Protein AF-A0A0M3JFN0-F1 (afdb_monomer_lite)

Foldseek 3Di:
DDPPPPDPDPVVLVVLVVVVVVVVVVVPPPPDDDDDDDDDPCVVVVVLVVVLVVLLQVLLCCLVVDPDPVVSVVSLVVLVVVLVVCVVVVVVSNNSSSVSSCSDPVNVVSVVVVD

pLDDT: mean 73.49, std 21.57, range [25.89, 97.69]

Sequence (115 aa):
MCYQSGTLNPAETVEIKRFVQNQHQLKNQDSKTSPHCGTSSSGNIKHYVNWFNQLTVMVASEILRHSKKQHRVQVIEYFIDVAKECINVGNFNSLMAIVAGLSLPPVVRLKKTVS

Radius of gyration: 17.07 Å; chains: 1; bounding box: 48×38×37 Å

Organism: Anisakis simplex (NCBI:txid6269)

InterPro domains:
  IPR001895 Ras guanine-nucleotide exchange factors catalytic domain [PF00617] (15-114)
  IPR001895 Ras guanine-nucleotide exchange factors catalytic domain [PS50009] (9-115)
  IPR008937 Ras-like guanine nucleotide exchange factor [PTHR23113] (37-113)
  IPR023578 Ras guanine nucleotide exchange factor domain superfamily [SSF48366] (32-114)
  IPR036964 Ras guanine-nucleotide exchange factor, catalytic domain superfamily [G3DSA:1.10.840.10] (11-115)

Structure (mmCIF, N/CA/C/O backbone):
data_AF-A0A0M3JFN0-F1
#
_entry.id   AF-A0A0M3JFN0-F1
#
loop_
_atom_site.group_PDB
_atom_site.id
_atom_site.type_symbol
_atom_site.label_atom_id
_atom_site.label_alt_id
_atom_site.label_comp_id
_atom_site.label_asym_id
_atom_site.label_entity_id
_atom_site.label_seq_id
_atom_site.pdbx_PDB_ins_code
_atom_site.Cartn_x
_atom_site.Cartn_y
_atom_site.Cartn_z
_atom_site.occupancy
_atom_site.B_iso_or_equiv
_atom_site.auth_seq_id
_atom_site.auth_comp_id
_atom_site.auth_asym_id
_atom_site.auth_atom_id
_atom_site.pdbx_PDB_model_num
ATOM 1 N N . MET A 1 1 ? -17.406 -19.848 6.282 1.00 31.14 1 MET A N 1
ATOM 2 C CA . MET A 1 1 ? -16.100 -20.236 5.708 1.00 31.14 1 MET A CA 1
ATOM 3 C C . MET A 1 1 ? -15.070 -19.253 6.231 1.00 31.14 1 MET A C 1
ATOM 5 O O . MET A 1 1 ? -15.122 -18.084 5.873 1.00 31.14 1 MET A O 1
ATOM 9 N N . CYS A 1 2 ? -14.240 -19.679 7.179 1.00 25.89 2 CYS A N 1
ATOM 10 C CA . CYS A 1 2 ? -13.222 -18.825 7.778 1.00 25.89 2 CYS A CA 1
ATOM 11 C C . CYS A 1 2 ? -12.071 -18.702 6.780 1.00 25.89 2 CYS A C 1
ATOM 13 O O . CYS A 1 2 ? -11.388 -19.689 6.524 1.00 25.89 2 CYS A O 1
ATOM 15 N N . TYR A 1 3 ? -11.872 -17.521 6.195 1.00 31.05 3 TYR A N 1
ATOM 16 C CA . TYR A 1 3 ? -10.641 -17.247 5.465 1.00 31.05 3 TYR A CA 1
ATOM 17 C C . TYR A 1 3 ? -9.502 -17.310 6.483 1.00 31.05 3 TYR A C 1
ATOM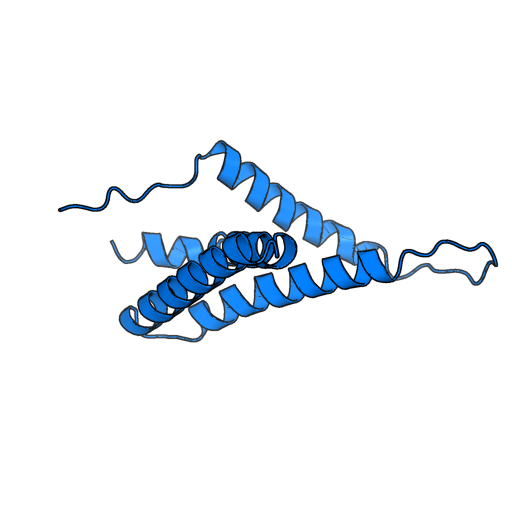 19 O O . TYR A 1 3 ? -9.379 -16.437 7.343 1.00 31.05 3 TYR A O 1
ATOM 27 N N . GLN A 1 4 ? -8.712 -18.384 6.437 1.00 29.19 4 GLN A N 1
ATOM 28 C CA . GLN A 1 4 ? -7.418 -18.419 7.099 1.00 29.19 4 GLN A CA 1
ATOM 29 C C . GLN A 1 4 ? -6.611 -17.265 6.514 1.00 29.19 4 GLN A C 1
ATOM 31 O O . GLN A 1 4 ? -6.182 -17.308 5.364 1.00 29.19 4 GLN A O 1
ATOM 36 N N . SER A 1 5 ? -6.478 -16.204 7.304 1.00 40.31 5 SER A N 1
ATOM 37 C CA . SER A 1 5 ? -5.568 -15.098 7.062 1.00 40.31 5 SER A CA 1
ATOM 38 C C . SER A 1 5 ? -4.188 -15.680 6.780 1.00 40.31 5 SER A C 1
ATOM 40 O O . SER A 1 5 ? -3.496 -16.097 7.706 1.00 40.31 5 SER A O 1
ATOM 42 N N . GLY A 1 6 ? -3.805 -15.740 5.504 1.00 36.75 6 GLY A N 1
ATOM 43 C CA . GLY A 1 6 ? -2.441 -16.028 5.090 1.00 36.75 6 GLY A CA 1
ATOM 44 C C . GLY A 1 6 ? -1.556 -14.914 5.625 1.00 36.75 6 GLY A C 1
ATOM 45 O O . GLY A 1 6 ? -1.400 -13.867 5.001 1.00 36.75 6 GLY A O 1
ATOM 46 N N . THR A 1 7 ? -1.048 -15.088 6.840 1.00 41.72 7 THR A N 1
ATOM 47 C CA . THR A 1 7 ? 0.029 -14.260 7.355 1.00 41.72 7 THR A CA 1
ATOM 48 C C . THR A 1 7 ? 1.227 -14.542 6.467 1.00 41.72 7 THR A C 1
ATOM 50 O O . THR A 1 7 ? 1.720 -15.670 6.462 1.00 41.72 7 THR A O 1
ATOM 53 N N . LEU A 1 8 ? 1.655 -13.538 5.702 1.00 44.94 8 LEU A N 1
ATOM 54 C CA . LEU A 1 8 ? 2.914 -13.555 4.966 1.00 44.94 8 LEU A CA 1
ATOM 55 C C . LEU A 1 8 ? 4.010 -14.145 5.870 1.00 44.94 8 LEU A C 1
ATOM 57 O O . LEU A 1 8 ? 4.077 -13.782 7.053 1.00 44.94 8 LEU A O 1
ATOM 61 N N . ASN A 1 9 ? 4.810 -15.084 5.360 1.00 43.53 9 ASN A N 1
ATOM 62 C CA . ASN A 1 9 ? 5.752 -15.844 6.180 1.00 43.53 9 ASN A CA 1
ATOM 63 C C . ASN A 1 9 ? 6.660 -14.869 6.964 1.00 43.53 9 ASN A C 1
ATOM 65 O O . ASN A 1 9 ? 7.044 -13.819 6.431 1.00 43.53 9 ASN A O 1
ATOM 69 N N . PRO A 1 10 ? 7.015 -15.163 8.230 1.00 45.56 10 PRO A N 1
ATOM 70 C CA . PRO A 1 10 ? 7.980 -14.369 8.986 1.00 45.56 10 PRO A CA 1
ATOM 71 C C . PRO A 1 10 ? 9.244 -14.000 8.193 1.00 45.56 10 PRO A C 1
ATOM 73 O O . PRO A 1 10 ? 9.719 -12.874 8.324 1.00 45.56 10 PRO A O 1
ATOM 76 N N . ALA A 1 11 ? 9.741 -14.888 7.325 1.00 44.44 11 ALA A N 1
ATOM 77 C CA . ALA A 1 11 ? 10.890 -14.630 6.457 1.00 44.44 11 ALA A CA 1
ATOM 78 C C . ALA A 1 11 ? 10.619 -13.539 5.400 1.00 44.44 11 ALA A C 1
ATOM 80 O O . ALA A 1 11 ? 11.398 -12.596 5.275 1.00 44.44 11 ALA A O 1
ATOM 81 N N . GLU A 1 12 ? 9.479 -13.602 4.709 1.00 45.81 12 GLU A N 1
ATOM 82 C CA . GLU A 1 12 ? 9.047 -12.595 3.725 1.00 45.81 12 GLU A CA 1
ATOM 83 C C . GLU A 1 12 ? 8.778 -11.237 4.397 1.00 45.81 12 GLU A C 1
ATOM 85 O O . GLU A 1 12 ? 9.123 -10.176 3.879 1.00 45.81 12 GLU A O 1
ATOM 90 N N . THR A 1 13 ? 8.230 -11.258 5.616 1.00 48.06 13 THR A N 1
ATOM 91 C CA . THR A 1 13 ? 8.002 -10.048 6.419 1.00 48.06 13 THR A CA 1
ATOM 92 C C . THR A 1 13 ? 9.318 -9.402 6.867 1.00 48.06 13 THR A C 1
ATOM 94 O O . THR A 1 13 ? 9.411 -8.174 6.941 1.00 48.06 13 THR A O 1
ATOM 97 N N . VAL A 1 14 ? 10.340 -10.204 7.186 1.00 52.75 14 VAL A N 1
ATOM 98 C CA . VAL A 1 14 ? 11.682 -9.722 7.545 1.00 52.75 14 VAL A CA 1
ATOM 99 C C . VAL A 1 14 ? 12.383 -9.128 6.329 1.00 52.75 14 VAL A C 1
ATOM 101 O O . VAL A 1 14 ? 12.943 -8.045 6.455 1.00 52.75 14 VAL A O 1
ATOM 104 N N . GLU A 1 15 ? 12.294 -9.761 5.160 1.00 56.31 15 GLU A N 1
ATOM 105 C CA . GLU A 1 15 ? 12.815 -9.236 3.890 1.00 56.31 15 GLU A CA 1
ATOM 106 C C . GLU A 1 15 ? 12.187 -7.879 3.534 1.00 56.31 15 GLU A C 1
ATOM 108 O O . GLU A 1 15 ? 12.912 -6.922 3.276 1.00 56.31 15 GLU A O 1
ATOM 113 N N . ILE A 1 16 ? 10.859 -7.736 3.632 1.00 54.75 16 ILE A N 1
ATOM 114 C CA . ILE A 1 16 ? 10.161 -6.467 3.350 1.00 54.75 16 ILE A CA 1
ATOM 115 C C . ILE A 1 16 ? 10.526 -5.389 4.374 1.00 54.75 16 ILE A C 1
ATOM 117 O O . ILE A 1 16 ? 10.806 -4.246 4.009 1.00 54.75 16 ILE A O 1
ATOM 121 N N . LYS A 1 17 ? 10.569 -5.731 5.668 1.00 56.88 17 LYS A N 1
ATOM 122 C CA . LYS A 1 17 ? 10.997 -4.785 6.708 1.00 56.88 17 LYS A CA 1
ATOM 123 C C . LYS A 1 17 ? 12.451 -4.375 6.536 1.00 56.88 17 LYS A C 1
ATOM 125 O O . LYS A 1 17 ? 12.764 -3.206 6.723 1.00 56.88 17 LYS A O 1
ATOM 130 N N . ARG A 1 18 ? 13.328 -5.309 6.166 1.00 60.81 18 ARG A N 1
ATOM 131 C CA . ARG A 1 18 ? 14.742 -5.051 5.891 1.00 60.81 18 ARG A CA 1
ATOM 132 C C . ARG A 1 18 ? 14.901 -4.197 4.639 1.00 60.81 18 ARG A C 1
ATOM 134 O O . ARG A 1 18 ? 15.689 -3.264 4.665 1.00 60.81 18 ARG A O 1
ATOM 141 N N . PHE A 1 19 ? 14.109 -4.437 3.599 1.00 61.91 19 PHE A N 1
ATOM 142 C CA . PHE A 1 19 ? 14.068 -3.617 2.393 1.00 61.91 19 PHE A CA 1
ATOM 143 C C . PHE A 1 19 ? 13.647 -2.177 2.713 1.00 61.91 19 PHE A C 1
ATOM 145 O O . PHE A 1 19 ? 14.384 -1.249 2.397 1.00 61.91 19 PHE A O 1
ATOM 152 N N . VAL A 1 20 ? 12.541 -1.981 3.438 1.00 62.75 20 VAL A N 1
ATOM 153 C CA . VAL A 1 20 ? 12.075 -0.651 3.879 1.00 62.75 20 VAL A CA 1
ATOM 154 C C . VAL A 1 20 ? 13.092 0.036 4.804 1.00 62.75 20 VAL A C 1
ATOM 156 O O . VAL A 1 20 ? 13.375 1.222 4.643 1.00 62.75 20 VAL A O 1
ATOM 159 N N . GLN A 1 21 ? 13.686 -0.697 5.749 1.00 59.47 21 GLN A N 1
ATOM 160 C CA . GLN A 1 21 ? 14.722 -0.177 6.649 1.00 59.47 21 GLN A CA 1
ATOM 161 C C . GLN A 1 21 ? 15.993 0.221 5.877 1.00 59.47 21 GLN A C 1
ATOM 163 O O . GLN A 1 21 ? 16.617 1.234 6.188 1.00 59.47 21 GLN A O 1
ATOM 168 N N . ASN A 1 22 ? 16.360 -0.538 4.842 1.00 56.94 22 ASN A N 1
ATOM 169 C CA . ASN A 1 22 ? 17.494 -0.234 3.973 1.00 56.94 22 ASN A CA 1
ATOM 170 C C . ASN A 1 22 ? 17.219 0.977 3.062 1.00 56.94 22 ASN A C 1
ATOM 172 O O . ASN A 1 22 ? 18.156 1.706 2.749 1.00 56.94 22 ASN A O 1
ATOM 176 N N . GLN A 1 23 ? 15.958 1.272 2.709 1.00 54.75 23 GLN A N 1
ATOM 177 C CA . GLN A 1 23 ? 15.602 2.501 1.978 1.00 54.75 23 GLN A CA 1
ATOM 178 C C . GLN A 1 23 ? 15.846 3.774 2.809 1.00 54.75 23 GLN A C 1
ATOM 180 O O . GLN A 1 23 ? 16.273 4.790 2.260 1.00 54.75 23 GLN A O 1
ATOM 185 N N . HIS A 1 24 ? 15.670 3.734 4.137 1.00 50.94 24 HIS A N 1
ATOM 186 C CA . HIS A 1 24 ? 16.017 4.870 5.006 1.00 50.94 24 HIS A CA 1
ATOM 187 C C . HIS A 1 24 ? 17.516 5.218 4.963 1.00 50.94 24 HIS A C 1
ATOM 189 O O . HIS A 1 24 ? 17.869 6.379 5.165 1.00 50.94 24 HIS A O 1
ATOM 195 N N . GLN A 1 25 ? 18.389 4.251 4.653 1.00 43.72 25 GLN A N 1
ATOM 196 C CA . GLN A 1 25 ? 19.829 4.491 4.507 1.00 43.72 25 GLN A CA 1
ATOM 197 C C . GLN A 1 25 ? 20.213 5.132 3.161 1.00 43.72 25 GLN A C 1
ATOM 199 O O . GLN A 1 25 ? 21.285 5.725 3.058 1.00 43.72 25 GLN A O 1
ATOM 204 N N . LEU A 1 26 ? 19.341 5.091 2.145 1.00 49.78 26 LEU A N 1
ATOM 205 C CA . LEU A 1 26 ? 19.602 5.694 0.828 1.00 49.78 26 LEU A CA 1
ATOM 206 C C . LEU A 1 26 ? 19.358 7.209 0.793 1.00 49.78 26 LEU A C 1
ATOM 208 O O . LEU A 1 26 ? 19.882 7.893 -0.081 1.00 49.78 26 LEU A O 1
ATOM 212 N N . LYS A 1 27 ? 18.643 7.765 1.781 1.00 47.16 27 LYS A N 1
ATOM 213 C CA . LYS A 1 27 ? 18.376 9.213 1.869 1.00 47.16 27 LYS A CA 1
ATOM 214 C C . LYS A 1 27 ? 19.630 10.058 2.167 1.00 47.16 27 LYS A C 1
ATOM 216 O O . LYS A 1 27 ? 19.575 11.278 2.079 1.00 47.16 27 LYS A O 1
ATOM 221 N N . ASN A 1 28 ? 20.758 9.416 2.489 1.00 46.25 28 ASN A N 1
ATOM 222 C CA . ASN A 1 28 ? 22.031 10.068 2.815 1.00 46.25 28 ASN A CA 1
ATOM 223 C C . ASN A 1 28 ? 23.003 10.212 1.623 1.00 46.25 28 ASN A C 1
ATOM 225 O O . ASN A 1 28 ? 24.127 10.665 1.833 1.00 46.25 28 ASN A O 1
ATOM 229 N N . GLN A 1 29 ? 22.618 9.851 0.390 1.00 49.81 29 GLN A N 1
ATOM 230 C CA . GLN A 1 29 ? 23.516 9.921 -0.780 1.00 49.81 29 GLN A CA 1
ATOM 231 C C . GLN A 1 29 ? 23.194 11.016 -1.816 1.00 49.81 29 GLN A C 1
ATOM 233 O O . GLN A 1 29 ? 23.905 11.117 -2.812 1.00 49.81 29 GLN A O 1
ATOM 238 N N . ASP A 1 30 ? 22.212 11.891 -1.585 1.00 50.53 30 ASP A N 1
ATOM 239 C CA . ASP A 1 30 ? 21.838 12.929 -2.567 1.00 50.53 30 ASP A CA 1
ATOM 240 C C . ASP A 1 30 ? 22.582 14.279 -2.419 1.00 50.53 30 ASP A C 1
ATOM 242 O O . ASP A 1 30 ? 22.241 15.242 -3.099 1.00 50.53 30 ASP A O 1
ATOM 246 N N . SER A 1 31 ? 23.623 14.393 -1.579 1.00 46.59 31 SER A N 1
ATOM 247 C CA . SER A 1 31 ? 24.342 15.670 -1.360 1.00 46.59 31 SER A CA 1
ATOM 248 C C . SER A 1 31 ? 25.775 15.747 -1.903 1.00 46.59 31 SER A C 1
ATOM 250 O O . SER A 1 31 ? 26.515 16.660 -1.534 1.00 46.59 31 SER A O 1
ATOM 252 N N . LYS A 1 32 ? 26.196 14.849 -2.805 1.00 45.97 32 LYS A N 1
ATOM 253 C CA . LYS A 1 32 ? 27.482 14.994 -3.520 1.00 45.97 32 LYS A CA 1
ATOM 254 C C . LYS A 1 32 ? 27.408 14.514 -4.970 1.00 45.97 32 LYS A C 1
ATOM 256 O O . LYS A 1 32 ? 27.873 13.427 -5.290 1.00 45.97 32 LYS A O 1
ATOM 261 N N . THR A 1 33 ? 26.915 15.353 -5.876 1.00 44.81 33 THR A N 1
ATOM 262 C CA . THR A 1 33 ? 27.254 15.234 -7.304 1.00 44.81 33 THR A CA 1
ATOM 263 C C . THR A 1 33 ? 28.098 16.435 -7.715 1.00 44.81 33 THR A C 1
ATOM 265 O O . THR A 1 33 ? 27.581 17.521 -7.962 1.00 44.81 33 THR A O 1
ATOM 268 N N . SER A 1 34 ? 29.415 16.224 -7.732 1.00 46.84 34 SER A N 1
ATOM 269 C CA . SER A 1 34 ? 30.397 17.083 -8.404 1.00 46.84 34 SER A CA 1
ATOM 270 C C . SER A 1 34 ? 30.118 17.104 -9.918 1.00 46.84 34 SER A C 1
ATOM 272 O O . SER A 1 34 ? 29.703 16.068 -10.449 1.00 46.84 34 SER A O 1
ATOM 274 N N . PRO A 1 35 ? 30.336 18.220 -10.642 1.00 51.72 35 PRO A N 1
ATOM 275 C CA . PRO A 1 35 ? 30.122 18.266 -12.080 1.00 51.72 35 PRO A CA 1
ATOM 276 C C . PRO A 1 35 ? 31.318 17.612 -12.776 1.00 51.72 35 PRO A C 1
ATOM 278 O O . PRO A 1 35 ? 32.280 18.285 -13.135 1.00 51.72 35 PRO A O 1
ATOM 281 N N . HIS A 1 36 ? 31.282 16.293 -12.966 1.00 48.00 36 HIS A N 1
ATOM 282 C CA . HIS A 1 36 ? 32.226 15.632 -13.862 1.00 48.00 36 HIS A CA 1
ATOM 283 C C . HIS A 1 36 ? 31.491 14.825 -14.931 1.00 48.00 36 HIS A C 1
ATOM 285 O O . HIS A 1 36 ? 30.687 13.941 -14.644 1.00 48.00 36 HIS A O 1
ATOM 291 N N . CYS A 1 37 ? 31.780 15.189 -16.179 1.00 59.94 37 CYS A N 1
ATOM 292 C CA . CYS A 1 37 ? 31.342 14.545 -17.408 1.00 59.94 37 CYS A CA 1
ATOM 293 C C . CYS A 1 37 ? 31.700 13.048 -17.399 1.00 59.94 37 CYS A C 1
ATOM 295 O O . CYS A 1 37 ? 32.860 12.692 -17.195 1.00 59.94 37 CYS A O 1
ATOM 297 N N . GLY A 1 38 ? 30.690 12.202 -17.618 1.00 46.97 38 GLY A N 1
ATOM 298 C CA . GLY A 1 38 ? 30.785 10.746 -17.703 1.00 46.97 38 GLY A CA 1
ATOM 299 C C . GLY A 1 38 ? 29.383 10.137 -17.683 1.00 46.97 38 GLY A C 1
ATOM 300 O O . GLY A 1 38 ? 28.762 10.000 -16.634 1.00 46.97 38 GLY A O 1
ATOM 301 N N . THR A 1 39 ? 28.840 9.840 -18.858 1.00 59.31 39 THR A N 1
ATOM 302 C CA . THR A 1 39 ? 27.501 9.277 -19.083 1.00 59.31 39 THR A CA 1
ATOM 303 C C . THR A 1 39 ? 27.177 8.090 -18.166 1.00 59.31 39 THR A C 1
ATOM 305 O O . THR A 1 39 ? 27.860 7.071 -18.220 1.00 59.31 39 THR A O 1
ATOM 308 N N . SER A 1 40 ? 26.070 8.142 -17.418 1.00 51.41 40 SER A N 1
ATOM 309 C CA . SER A 1 40 ? 25.339 6.919 -17.056 1.00 51.41 40 SER A CA 1
ATOM 310 C C . SER A 1 40 ? 23.841 7.192 -16.891 1.00 51.41 40 SER A C 1
ATOM 312 O O . SER A 1 40 ? 23.353 7.735 -15.900 1.00 51.41 40 SER A O 1
ATOM 314 N N . SER A 1 41 ? 23.115 6.805 -17.937 1.00 58.34 41 SER A N 1
ATOM 315 C CA . SER A 1 41 ? 21.661 6.739 -18.078 1.00 58.34 41 SER A CA 1
ATOM 316 C C . SER A 1 41 ? 21.001 5.936 -16.942 1.00 58.34 41 SER A C 1
ATOM 318 O O . SER A 1 41 ? 20.679 4.762 -17.084 1.00 58.34 41 SER A O 1
ATOM 320 N N . SER A 1 42 ? 20.840 6.550 -15.771 1.00 61.06 42 SER A N 1
ATOM 321 C CA . SER A 1 42 ? 20.221 5.930 -14.585 1.00 61.06 42 SER A CA 1
ATOM 322 C C . SER A 1 42 ? 18.975 6.680 -14.098 1.00 61.06 42 SER A C 1
ATOM 324 O O . SER A 1 42 ? 18.347 6.274 -13.119 1.00 61.06 42 SER A O 1
ATOM 326 N N . GLY A 1 43 ? 18.556 7.732 -14.814 1.00 72.38 43 GLY A N 1
ATOM 327 C CA . GLY A 1 43 ? 17.346 8.507 -14.511 1.00 72.38 43 GLY A CA 1
ATOM 328 C C . GLY A 1 43 ? 16.080 7.647 -14.455 1.00 72.38 43 GLY A C 1
ATOM 329 O O . GLY A 1 43 ? 15.268 7.820 -13.550 1.00 72.38 43 GLY A O 1
ATOM 330 N N . ASN A 1 44 ? 15.961 6.654 -15.340 1.00 80.69 44 ASN A N 1
ATOM 331 C CA . ASN A 1 44 ? 14.798 5.762 -15.382 1.00 80.69 44 ASN A CA 1
ATOM 332 C C . ASN A 1 44 ? 14.703 4.886 -14.123 1.00 80.69 44 ASN A C 1
ATOM 334 O O . ASN A 1 44 ? 13.634 4.758 -13.538 1.00 80.69 44 ASN A O 1
ATOM 338 N N . ILE A 1 45 ? 15.827 4.340 -13.648 1.00 85.31 45 ILE A N 1
ATOM 339 C CA . ILE A 1 45 ? 15.866 3.551 -12.406 1.00 85.31 45 ILE A CA 1
ATOM 340 C C . ILE A 1 45 ? 15.534 4.432 -11.201 1.00 85.31 45 ILE A C 1
ATOM 342 O O . ILE A 1 45 ? 14.705 4.052 -10.376 1.00 85.31 45 ILE A O 1
ATOM 346 N N . LYS A 1 46 ? 16.111 5.639 -11.126 1.00 83.12 46 LYS A N 1
ATOM 347 C CA . LYS A 1 46 ? 15.781 6.607 -10.068 1.00 83.12 46 LYS A CA 1
ATOM 348 C C . LYS A 1 46 ? 14.296 6.969 -10.075 1.00 83.12 46 LYS A C 1
ATOM 350 O O . LYS A 1 46 ? 13.695 7.085 -9.010 1.00 83.12 46 LYS A O 1
ATOM 355 N N . HIS A 1 47 ? 13.693 7.096 -11.255 1.00 86.75 47 HIS A N 1
ATOM 356 C CA . HIS A 1 47 ? 12.264 7.341 -11.396 1.00 86.75 47 HIS A CA 1
ATOM 357 C C . HIS A 1 47 ? 11.427 6.189 -10.824 1.00 86.75 47 HIS A C 1
ATOM 359 O O . HIS A 1 47 ? 10.540 6.442 -10.012 1.00 86.75 47 HIS A O 1
ATOM 365 N N . TYR A 1 48 ? 11.745 4.932 -11.157 1.00 86.25 48 TYR A N 1
ATOM 366 C CA . TYR A 1 48 ? 11.034 3.769 -10.611 1.00 86.25 48 TYR A CA 1
ATOM 367 C C . TYR A 1 48 ? 11.172 3.640 -9.091 1.00 86.25 48 TYR A C 1
ATOM 369 O O . TYR A 1 48 ? 10.182 3.346 -8.423 1.00 86.25 48 TYR A O 1
ATOM 377 N N . VAL A 1 49 ? 12.360 3.911 -8.540 1.00 86.75 49 VAL A N 1
ATOM 378 C CA . VAL A 1 49 ? 12.598 3.922 -7.086 1.00 86.75 49 VAL A CA 1
ATOM 379 C C . VAL A 1 49 ? 11.796 5.034 -6.408 1.00 86.75 49 VAL A C 1
ATOM 381 O O . VAL A 1 49 ? 11.160 4.812 -5.379 1.00 86.75 49 VAL A O 1
ATOM 384 N N . ASN A 1 50 ? 11.779 6.233 -6.991 1.00 85.38 50 ASN A N 1
ATOM 385 C CA . ASN A 1 50 ? 11.006 7.349 -6.459 1.00 85.38 50 ASN A CA 1
ATOM 386 C C . ASN A 1 50 ? 9.496 7.060 -6.499 1.00 85.38 50 ASN A C 1
ATOM 388 O O . ASN A 1 50 ? 8.809 7.264 -5.500 1.00 85.38 50 ASN A O 1
ATOM 392 N N . TRP A 1 51 ? 8.996 6.518 -7.614 1.00 91.94 51 TRP A N 1
ATOM 393 C CA . TRP A 1 51 ? 7.608 6.074 -7.749 1.00 91.94 51 TRP A CA 1
ATOM 394 C C . TRP A 1 51 ? 7.244 5.026 -6.696 1.00 91.94 51 TRP A C 1
ATOM 396 O O . TRP A 1 51 ? 6.246 5.176 -5.995 1.00 91.94 51 TRP A O 1
ATOM 406 N N . PHE A 1 52 ? 8.089 4.006 -6.528 1.00 91.62 52 PHE A N 1
ATOM 407 C CA . PHE A 1 52 ? 7.909 2.964 -5.522 1.00 91.62 52 PHE A CA 1
ATOM 408 C C . PHE A 1 52 ? 7.771 3.559 -4.115 1.00 91.62 52 PHE A C 1
ATOM 410 O O . PHE A 1 52 ? 6.839 3.226 -3.379 1.00 91.62 52 PHE A O 1
ATOM 417 N N . ASN A 1 53 ? 8.676 4.467 -3.745 1.00 88.81 53 ASN A N 1
ATOM 418 C CA . ASN A 1 53 ? 8.698 5.077 -2.418 1.00 88.81 53 ASN A CA 1
ATOM 419 C C . ASN A 1 53 ? 7.468 5.963 -2.176 1.00 88.81 53 ASN A C 1
ATOM 421 O O . ASN A 1 53 ? 6.847 5.876 -1.115 1.00 88.81 53 ASN A O 1
ATOM 425 N N . GLN A 1 54 ? 7.082 6.774 -3.164 1.00 91.06 54 GLN A N 1
ATOM 426 C CA . GLN A 1 54 ? 5.880 7.604 -3.080 1.00 91.06 54 GLN A CA 1
ATOM 427 C C . GLN A 1 54 ? 4.618 6.753 -2.935 1.00 91.06 54 GLN A C 1
ATOM 429 O O . GLN A 1 54 ? 3.821 6.995 -2.030 1.00 91.06 54 GLN A O 1
ATOM 434 N N . LEU A 1 55 ? 4.467 5.721 -3.768 1.00 95.44 55 LEU A N 1
ATOM 435 C CA . LEU A 1 55 ? 3.313 4.826 -3.742 1.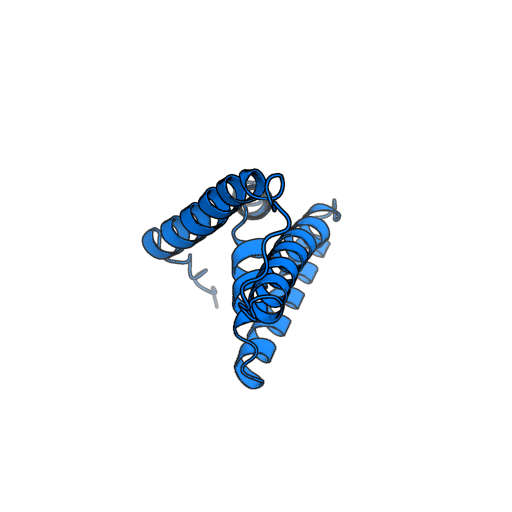00 95.44 55 LEU A CA 1
ATOM 436 C C . LEU A 1 55 ? 3.223 4.052 -2.418 1.00 95.44 55 LEU A C 1
ATOM 438 O O . LEU A 1 55 ? 2.152 3.985 -1.817 1.00 95.44 55 LEU A O 1
ATOM 442 N N . THR A 1 56 ? 4.350 3.549 -1.909 1.00 91.50 56 THR A N 1
ATOM 443 C CA . THR A 1 56 ? 4.430 2.857 -0.610 1.00 91.50 56 THR A CA 1
ATOM 444 C C . THR A 1 56 ? 3.905 3.736 0.530 1.00 91.50 56 THR A C 1
ATOM 446 O O . THR A 1 56 ? 3.085 3.296 1.341 1.00 91.50 56 THR A O 1
ATOM 449 N N . VAL A 1 57 ? 4.354 4.996 0.593 1.00 88.75 57 VAL A N 1
ATOM 450 C CA . VAL A 1 57 ? 3.914 5.950 1.623 1.00 88.75 57 VAL A CA 1
ATOM 451 C C . VAL A 1 57 ? 2.462 6.365 1.404 1.00 88.75 57 VAL A C 1
ATOM 453 O O . VAL A 1 57 ? 1.716 6.463 2.375 1.00 88.75 57 VAL A O 1
ATOM 456 N N . MET A 1 58 ? 2.035 6.571 0.157 1.00 95.69 58 MET A N 1
ATOM 457 C CA . MET A 1 58 ? 0.659 6.936 -0.178 1.00 95.69 58 MET A CA 1
ATOM 458 C C . MET A 1 58 ? -0.333 5.875 0.307 1.00 95.69 58 MET A C 1
ATOM 460 O O . MET A 1 58 ? -1.294 6.223 0.986 1.00 95.69 58 MET A O 1
ATOM 464 N N . VAL A 1 59 ? -0.063 4.590 0.048 1.00 95.56 59 VAL A N 1
ATOM 465 C CA . VAL A 1 59 ? -0.895 3.467 0.517 1.00 95.56 59 VAL A CA 1
ATOM 466 C C . VAL A 1 59 ? -1.050 3.501 2.038 1.00 95.56 59 VAL A C 1
ATOM 468 O O . VAL A 1 59 ? -2.164 3.438 2.557 1.00 95.56 59 VAL A O 1
ATOM 471 N N . ALA A 1 60 ? 0.056 3.641 2.774 1.00 89.62 60 ALA A N 1
ATOM 472 C CA . ALA A 1 60 ? -0.004 3.682 4.230 1.00 89.62 60 ALA A CA 1
ATOM 473 C C . ALA A 1 60 ? -0.715 4.933 4.759 1.00 89.62 60 ALA A C 1
ATOM 475 O O . ALA A 1 60 ? -1.543 4.820 5.662 1.00 89.62 60 ALA A O 1
ATOM 476 N N . SER A 1 61 ? -0.438 6.108 4.196 1.00 89.25 61 SER A N 1
ATOM 477 C CA . SER A 1 61 ? -1.097 7.362 4.569 1.00 89.25 61 SER A CA 1
ATOM 478 C C . SER A 1 61 ? -2.604 7.311 4.329 1.00 89.25 61 SER A C 1
ATOM 480 O O . SER A 1 61 ? -3.365 7.745 5.191 1.00 89.25 61 SER A O 1
ATOM 482 N N . GLU A 1 62 ? -3.043 6.740 3.208 1.00 95.12 62 GLU A N 1
ATOM 483 C CA . GLU A 1 62 ? -4.459 6.572 2.875 1.00 95.12 62 GLU A CA 1
ATOM 484 C C . GLU A 1 62 ? -5.182 5.744 3.945 1.00 95.12 62 GLU A C 1
ATOM 486 O O . GLU A 1 62 ? -6.201 6.165 4.491 1.00 95.12 62 GLU A O 1
ATOM 491 N N . ILE A 1 63 ? -4.594 4.611 4.340 1.00 92.12 63 ILE A N 1
ATOM 492 C CA . ILE A 1 63 ? -5.138 3.746 5.395 1.00 92.12 63 ILE A CA 1
ATOM 493 C C . ILE A 1 63 ? -5.145 4.469 6.747 1.00 92.12 63 ILE A C 1
ATOM 495 O O . ILE A 1 63 ? -6.127 4.403 7.489 1.00 92.12 63 ILE A O 1
ATOM 499 N N . LEU A 1 64 ? -4.051 5.151 7.094 1.00 88.75 64 LEU A N 1
ATOM 500 C CA . LEU A 1 64 ? -3.880 5.802 8.395 1.00 88.75 64 LEU A CA 1
ATOM 501 C C . LEU A 1 64 ? -4.744 7.059 8.556 1.00 88.75 64 LEU A C 1
ATOM 503 O O . LEU A 1 64 ? -5.067 7.419 9.688 1.00 88.75 64 LEU A O 1
ATOM 507 N N . ARG A 1 65 ? -5.167 7.698 7.458 1.00 92.12 65 ARG A N 1
ATOM 508 C CA . ARG A 1 65 ? -6.040 8.882 7.493 1.00 92.12 65 ARG A CA 1
ATOM 509 C C . ARG A 1 65 ? -7.442 8.570 8.023 1.00 92.12 65 ARG A C 1
ATOM 511 O O . ARG A 1 65 ? -8.115 9.453 8.554 1.00 92.12 65 ARG A O 1
ATOM 518 N N . HIS A 1 66 ? -7.904 7.325 7.912 1.00 90.12 66 HIS A N 1
ATOM 519 C CA . HIS A 1 66 ? -9.240 6.942 8.362 1.00 90.12 66 HIS A CA 1
ATOM 520 C C . HIS A 1 66 ? -9.278 6.561 9.850 1.00 90.12 66 HIS A C 1
ATOM 522 O O . HIS A 1 66 ? -8.743 5.536 10.280 1.00 90.12 66 HIS A O 1
ATOM 528 N N . SER A 1 67 ? -10.022 7.339 10.641 1.00 88.44 67 SER A N 1
ATOM 529 C CA . SER A 1 67 ? -10.235 7.088 12.075 1.00 88.44 67 SER A CA 1
ATOM 530 C C . SER A 1 67 ? -11.106 5.854 12.357 1.00 88.44 67 SER A C 1
ATOM 532 O O . SER A 1 67 ? -10.847 5.109 13.307 1.00 88.44 67 SER A O 1
ATOM 534 N N . LYS A 1 68 ? -12.105 5.577 11.508 1.00 88.31 68 LYS A N 1
ATOM 535 C CA . LYS A 1 68 ? -13.030 4.439 11.654 1.00 88.31 68 LYS A C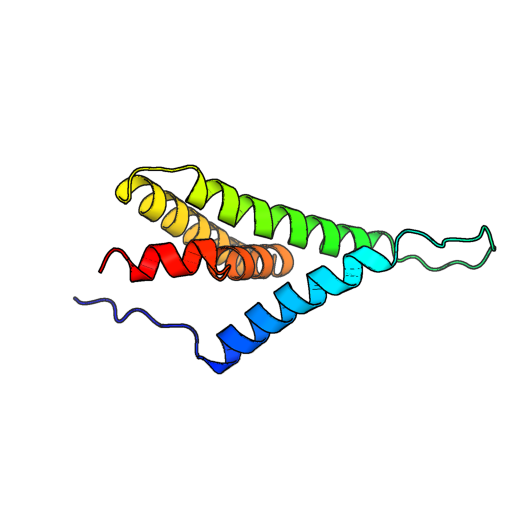A 1
ATOM 536 C C . LYS A 1 68 ? -12.440 3.139 11.096 1.00 88.31 68 LYS A C 1
ATOM 538 O O . LYS A 1 68 ? -11.957 3.111 9.966 1.00 88.31 68 LYS A O 1
ATOM 543 N N . LYS A 1 69 ? -12.558 2.036 11.855 1.00 87.50 69 LYS A N 1
ATOM 544 C CA . LYS A 1 69 ? -12.084 0.689 11.458 1.00 87.50 69 LYS A CA 1
ATOM 545 C C . LYS A 1 69 ? -12.662 0.244 10.114 1.00 87.50 69 LYS A C 1
ATOM 547 O O . LYS A 1 69 ? -11.908 -0.204 9.262 1.00 87.50 69 LYS A O 1
ATOM 552 N N . GLN A 1 70 ? -13.970 0.406 9.924 1.00 88.25 70 GLN A N 1
ATOM 553 C CA . GLN A 1 70 ? -14.668 -0.023 8.709 1.00 88.25 70 GLN A CA 1
ATOM 554 C C . GLN A 1 70 ? -14.074 0.603 7.439 1.00 88.25 70 GLN A C 1
ATOM 556 O O . GLN A 1 70 ? -13.803 -0.109 6.481 1.00 88.25 70 GLN A O 1
ATOM 561 N N . HIS A 1 71 ? -13.789 1.908 7.454 1.00 91.62 71 HIS A N 1
ATOM 562 C CA . HIS A 1 71 ? -13.200 2.586 6.296 1.00 91.62 71 HIS A CA 1
ATOM 563 C C . HIS A 1 71 ? -11.767 2.113 6.023 1.00 91.62 71 HIS A C 1
ATOM 565 O O . HIS A 1 71 ? -11.391 1.923 4.874 1.00 91.62 71 HIS A O 1
ATOM 571 N N . ARG A 1 72 ? -10.970 1.850 7.069 1.00 92.38 72 ARG A N 1
ATOM 572 C CA . ARG A 1 72 ? -9.622 1.285 6.887 1.00 92.38 72 ARG A CA 1
ATOM 573 C C . ARG A 1 72 ? -9.652 -0.079 6.208 1.00 92.38 72 ARG A C 1
ATOM 575 O O . ARG A 1 72 ? -8.785 -0.352 5.389 1.00 92.38 72 ARG A O 1
ATOM 582 N N . VAL A 1 73 ? -10.629 -0.920 6.553 1.00 90.25 73 VAL A N 1
ATOM 583 C CA . VAL A 1 73 ? -10.814 -2.230 5.909 1.00 90.25 73 VAL A CA 1
ATOM 584 C C . VAL A 1 73 ? -11.134 -2.050 4.426 1.00 90.25 73 VAL A C 1
ATOM 586 O O . VAL A 1 73 ? -10.432 -2.629 3.607 1.00 90.25 73 VAL A O 1
ATOM 589 N N . GLN A 1 74 ? -12.079 -1.168 4.084 1.00 92.06 74 GLN A N 1
ATOM 590 C CA . GLN A 1 74 ? -12.443 -0.880 2.689 1.00 92.06 74 GLN A CA 1
ATOM 591 C C . GLN A 1 74 ? -11.250 -0.390 1.854 1.00 92.06 74 GLN A C 1
ATOM 593 O O . GLN A 1 74 ? -11.048 -0.838 0.731 1.00 92.06 74 GLN A O 1
ATOM 598 N N . VAL A 1 75 ? -10.417 0.495 2.411 1.00 95.06 75 VAL A N 1
ATOM 599 C CA . VAL A 1 75 ? -9.209 0.981 1.722 1.00 95.06 75 VAL A CA 1
ATOM 600 C C . VAL A 1 75 ? -8.173 -0.131 1.535 1.00 95.06 75 VAL A C 1
ATOM 602 O O . VAL A 1 75 ? -7.533 -0.208 0.489 1.00 95.06 75 VAL A O 1
ATOM 605 N N . ILE A 1 76 ? -7.997 -1.009 2.527 1.00 93.50 76 ILE A N 1
ATOM 606 C CA . ILE A 1 76 ? -7.091 -2.160 2.405 1.00 93.50 76 ILE A CA 1
ATOM 607 C C . ILE A 1 76 ? -7.584 -3.122 1.317 1.00 93.50 76 ILE A C 1
ATOM 609 O O . ILE A 1 76 ? -6.775 -3.560 0.504 1.00 93.50 76 ILE A O 1
ATOM 613 N N . GLU A 1 77 ? -8.880 -3.438 1.288 1.00 92.75 77 GLU A N 1
ATOM 614 C CA . GLU A 1 77 ? -9.495 -4.292 0.261 1.00 92.75 77 GLU A CA 1
ATOM 615 C C . GLU A 1 77 ? -9.303 -3.701 -1.137 1.00 92.75 77 GLU A C 1
ATOM 617 O O . GLU A 1 77 ? -8.816 -4.391 -2.030 1.00 92.75 77 GLU A O 1
ATOM 622 N N . TYR A 1 78 ? -9.544 -2.397 -1.287 1.00 96.62 78 TYR A N 1
ATOM 623 C CA . TYR A 1 78 ? -9.282 -1.678 -2.529 1.00 96.62 78 TYR A CA 1
ATOM 624 C C . TYR A 1 78 ? -7.829 -1.841 -3.004 1.00 96.62 78 TYR A C 1
ATOM 626 O O . TYR A 1 78 ? -7.591 -2.217 -4.150 1.00 96.62 78 TYR A O 1
ATOM 634 N N . PHE A 1 79 ? -6.834 -1.620 -2.137 1.00 96.81 79 PHE A N 1
ATOM 635 C CA . PHE A 1 79 ? -5.429 -1.773 -2.534 1.00 96.81 79 PHE A CA 1
ATOM 636 C C . PHE A 1 79 ? -5.038 -3.223 -2.840 1.00 96.81 79 PHE A C 1
ATOM 638 O O . PHE A 1 79 ? -4.164 -3.448 -3.676 1.00 96.81 79 PHE A O 1
ATOM 645 N N . ILE A 1 80 ? -5.681 -4.207 -2.205 1.00 94.75 80 ILE A N 1
ATOM 646 C CA . ILE A 1 80 ? -5.501 -5.622 -2.550 1.00 94.75 80 ILE A CA 1
ATOM 647 C C . ILE A 1 80 ? -6.025 -5.897 -3.963 1.00 94.75 80 ILE A C 1
ATOM 649 O O . ILE A 1 80 ? -5.358 -6.593 -4.726 1.00 94.75 80 ILE A O 1
ATOM 653 N N . ASP A 1 81 ? -7.177 -5.344 -4.336 1.00 96.50 81 ASP A N 1
ATOM 654 C CA . ASP A 1 81 ? -7.723 -5.522 -5.683 1.00 96.50 81 ASP A CA 1
ATOM 655 C C . ASP A 1 81 ? -6.868 -4.813 -6.740 1.00 96.50 81 ASP A C 1
ATOM 657 O O . ASP A 1 81 ? -6.540 -5.408 -7.766 1.00 96.50 81 ASP A O 1
ATOM 661 N N . VAL A 1 82 ? -6.367 -3.609 -6.446 1.00 97.69 82 VAL A N 1
ATOM 662 C CA . VAL A 1 82 ? -5.388 -2.926 -7.310 1.00 97.69 82 VAL A CA 1
ATOM 663 C C . VAL A 1 82 ? -4.099 -3.746 -7.461 1.00 97.69 82 VAL A C 1
ATOM 665 O O . VAL A 1 82 ? -3.545 -3.827 -8.557 1.00 97.69 82 VAL A O 1
ATOM 668 N N . ALA A 1 83 ? -3.612 -4.381 -6.390 1.00 95.06 83 ALA A N 1
ATOM 669 C CA . ALA A 1 83 ? -2.436 -5.247 -6.449 1.00 95.06 83 ALA A CA 1
ATOM 670 C C . ALA A 1 83 ? -2.660 -6.469 -7.358 1.00 95.06 83 ALA A C 1
ATOM 672 O O . ALA A 1 83 ? -1.766 -6.824 -8.125 1.00 95.06 83 ALA A O 1
ATOM 673 N N . LYS A 1 84 ? -3.852 -7.080 -7.332 1.00 93.69 84 LYS A N 1
ATOM 674 C CA . LYS A 1 84 ? -4.203 -8.167 -8.264 1.00 93.69 84 LYS A CA 1
ATOM 675 C C . LYS A 1 84 ? -4.181 -7.681 -9.711 1.00 93.69 84 LYS A C 1
ATOM 677 O O . LYS A 1 84 ? -3.596 -8.349 -10.557 1.00 93.69 84 LYS A O 1
ATOM 682 N N . GLU A 1 85 ? -4.714 -6.493 -9.990 1.00 97.56 85 GLU A N 1
ATOM 683 C CA . GLU A 1 85 ? -4.646 -5.947 -11.350 1.00 97.56 85 GLU A CA 1
ATOM 684 C C . GLU A 1 85 ? -3.228 -5.585 -11.791 1.00 97.56 85 GLU A C 1
ATOM 686 O O . GLU A 1 85 ? -2.871 -5.758 -12.957 1.00 97.56 85 GLU A O 1
ATOM 691 N N . CYS A 1 86 ? -2.364 -5.175 -10.860 1.00 96.19 86 CYS A N 1
ATOM 692 C CA . CYS A 1 86 ? -0.947 -4.999 -11.165 1.00 96.19 86 CYS A CA 1
ATOM 693 C C . CYS A 1 86 ? -0.297 -6.309 -11.641 1.00 96.19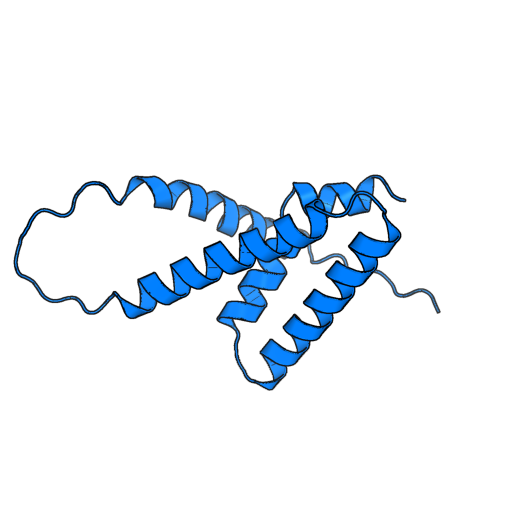 86 CYS A C 1
ATOM 695 O O . CYS A 1 86 ? 0.586 -6.253 -12.493 1.00 96.19 86 CYS A O 1
ATOM 697 N N . ILE A 1 87 ? -0.735 -7.473 -11.147 1.00 95.31 87 ILE A N 1
ATOM 698 C CA . ILE A 1 87 ? -0.275 -8.780 -11.645 1.00 95.31 87 ILE A CA 1
ATOM 699 C C . ILE A 1 87 ? -0.799 -9.020 -13.063 1.00 95.31 87 ILE A C 1
ATOM 701 O O . ILE A 1 87 ? -0.009 -9.361 -13.941 1.00 95.31 87 ILE A O 1
ATOM 705 N N . ASN A 1 88 ? -2.093 -8.788 -13.302 1.00 96.50 88 ASN A N 1
ATOM 706 C CA . ASN A 1 88 ? -2.728 -9.019 -14.605 1.00 96.50 88 ASN A CA 1
ATOM 707 C C . ASN A 1 88 ? -2.080 -8.199 -15.733 1.00 96.50 88 ASN A C 1
ATOM 709 O O . ASN A 1 88 ? -1.932 -8.687 -16.850 1.00 96.50 88 ASN A O 1
ATOM 713 N N . VAL A 1 89 ? -1.657 -6.968 -15.432 1.00 96.81 89 VAL A N 1
ATOM 714 C CA . VAL A 1 89 ? -1.005 -6.061 -16.394 1.00 96.81 89 VAL A CA 1
ATOM 715 C C . VAL A 1 89 ? 0.529 -6.210 -16.397 1.00 96.81 89 VAL A C 1
ATOM 717 O O . VAL A 1 89 ? 1.207 -5.664 -17.264 1.00 96.81 89 VAL A O 1
ATOM 720 N N . GLY A 1 90 ? 1.110 -6.944 -15.442 1.00 95.62 90 GLY A N 1
ATOM 721 C CA . GLY A 1 90 ? 2.564 -7.104 -15.304 1.00 95.62 90 GLY A CA 1
ATOM 722 C C . GLY A 1 90 ? 3.292 -5.899 -14.686 1.00 95.62 90 GLY A C 1
ATOM 723 O O . GLY A 1 90 ? 4.508 -5.762 -14.822 1.00 95.62 90 GLY A O 1
ATOM 724 N N . ASN A 1 91 ? 2.583 -5.012 -13.980 1.00 95.81 91 ASN A N 1
ATOM 725 C CA . ASN A 1 91 ? 3.160 -3.868 -13.265 1.00 95.81 91 ASN A CA 1
ATOM 726 C C . ASN A 1 91 ? 3.686 -4.274 -11.876 1.00 95.81 91 ASN A C 1
ATOM 728 O O . ASN A 1 91 ? 3.154 -3.890 -10.829 1.00 95.81 91 ASN A O 1
ATOM 732 N N . PHE A 1 92 ? 4.774 -5.042 -11.861 1.00 94.06 92 PHE A N 1
ATOM 733 C CA . PHE A 1 92 ? 5.351 -5.566 -10.621 1.00 94.06 92 PHE A CA 1
ATOM 734 C C . PHE A 1 92 ? 5.948 -4.485 -9.709 1.00 94.06 92 PHE A C 1
ATOM 736 O O . PHE A 1 92 ? 5.954 -4.653 -8.492 1.00 94.06 92 PHE A O 1
ATOM 743 N N . ASN A 1 93 ? 6.394 -3.349 -10.257 1.00 93.69 93 ASN A N 1
ATOM 744 C CA . ASN A 1 93 ? 6.903 -2.248 -9.435 1.00 93.69 93 ASN A CA 1
ATOM 745 C C . ASN A 1 93 ? 5.808 -1.692 -8.507 1.00 93.69 93 ASN A C 1
ATOM 747 O O . ASN A 1 93 ? 6.028 -1.514 -7.310 1.00 93.69 93 ASN A O 1
ATOM 751 N N . SER A 1 94 ? 4.604 -1.471 -9.046 1.00 96.75 94 SER A N 1
ATOM 752 C CA . SER A 1 94 ? 3.474 -0.952 -8.264 1.00 96.75 94 SER A CA 1
ATOM 753 C C . SER A 1 94 ? 2.880 -2.016 -7.341 1.00 96.75 94 SER A C 1
ATOM 755 O O . SER A 1 94 ? 2.565 -1.702 -6.195 1.00 96.75 94 SER A O 1
ATOM 757 N N . LEU A 1 95 ? 2.819 -3.280 -7.785 1.00 95.38 95 LEU A N 1
ATOM 758 C CA . LEU A 1 95 ? 2.473 -4.420 -6.925 1.00 95.38 95 LEU A CA 1
ATOM 759 C C . LEU A 1 95 ? 3.338 -4.434 -5.659 1.00 95.38 95 LEU A C 1
ATOM 761 O O . LEU A 1 95 ? 2.819 -4.439 -4.543 1.00 95.38 95 LEU A O 1
ATOM 765 N N . MET A 1 96 ? 4.661 -4.411 -5.834 1.00 93.06 96 MET A N 1
ATOM 766 C CA . MET A 1 96 ? 5.596 -4.493 -4.716 1.00 93.06 96 MET A CA 1
ATOM 767 C C . MET A 1 96 ? 5.512 -3.264 -3.806 1.00 93.06 96 MET A C 1
ATOM 769 O O . MET A 1 96 ? 5.606 -3.413 -2.588 1.00 93.06 96 MET A O 1
ATOM 773 N N . ALA A 1 97 ? 5.273 -2.070 -4.357 1.00 92.88 97 ALA A N 1
ATOM 774 C CA . ALA A 1 97 ? 5.070 -0.856 -3.563 1.00 92.88 97 ALA A CA 1
ATOM 775 C C . ALA A 1 97 ? 3.805 -0.938 -2.690 1.00 92.88 97 ALA A C 1
ATOM 777 O O . ALA A 1 97 ? 3.828 -0.566 -1.515 1.00 92.88 97 ALA A O 1
ATOM 778 N N . ILE A 1 98 ? 2.708 -1.481 -3.229 1.00 95.38 98 ILE A N 1
ATOM 779 C CA . ILE A 1 98 ? 1.467 -1.692 -2.470 1.00 95.38 98 ILE A CA 1
ATOM 780 C C . ILE A 1 98 ? 1.692 -2.702 -1.339 1.00 95.38 98 ILE A C 1
ATOM 782 O O . ILE A 1 98 ? 1.345 -2.428 -0.187 1.00 95.38 98 ILE A O 1
ATOM 786 N N . VAL A 1 99 ? 2.327 -3.841 -1.634 1.00 92.38 99 VAL A N 1
ATOM 787 C CA . VAL A 1 99 ? 2.655 -4.870 -0.630 1.00 92.38 99 VAL A CA 1
ATOM 788 C C . VAL A 1 99 ? 3.555 -4.303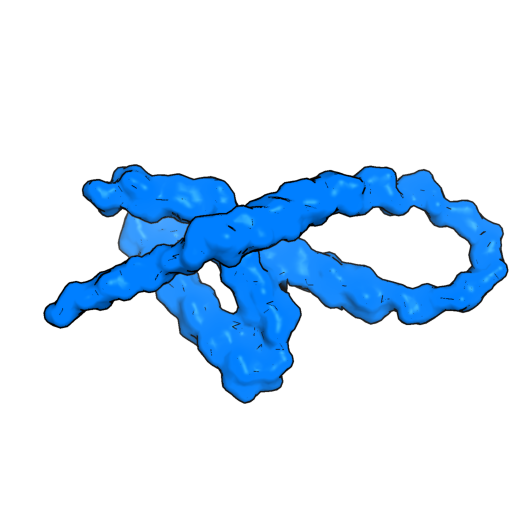 0.475 1.00 92.38 99 VAL A C 1
ATOM 790 O O . VAL A 1 99 ? 3.316 -4.554 1.663 1.00 92.38 99 VAL A O 1
ATOM 793 N N . ALA A 1 100 ? 4.549 -3.488 0.112 1.00 88.31 100 ALA A N 1
ATOM 794 C CA . ALA A 1 100 ? 5.415 -2.805 1.067 1.00 88.31 100 ALA A CA 1
ATOM 795 C C . ALA A 1 100 ? 4.624 -1.835 1.961 1.00 88.31 100 ALA A C 1
ATOM 797 O O 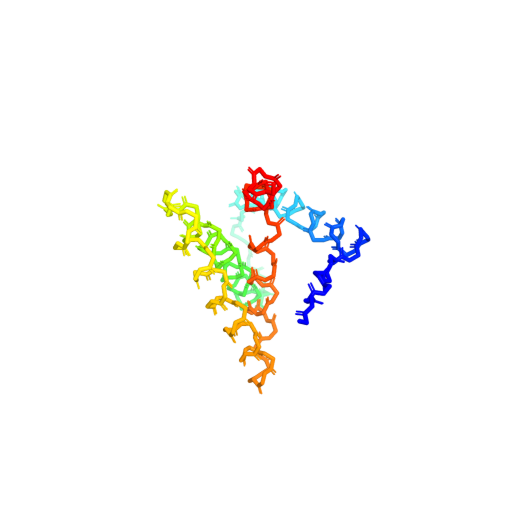. ALA A 1 100 ? 4.776 -1.875 3.184 1.00 88.31 100 ALA A O 1
ATOM 798 N N . GLY A 1 101 ? 3.730 -1.026 1.382 1.00 89.00 101 GLY A N 1
ATOM 799 C CA . GLY A 1 101 ? 2.896 -0.067 2.115 1.00 89.00 101 GLY A CA 1
ATOM 800 C C . GLY A 1 101 ? 1.981 -0.740 3.142 1.00 89.00 101 GLY A C 1
ATOM 801 O O . GLY A 1 101 ? 1.915 -0.314 4.297 1.00 89.00 101 GLY A O 1
ATOM 802 N N . LEU A 1 102 ? 1.346 -1.855 2.765 1.00 90.62 102 LEU A N 1
ATOM 803 C CA . LEU A 1 102 ? 0.494 -2.659 3.654 1.00 90.62 102 LEU A CA 1
ATOM 804 C C . LEU A 1 102 ? 1.268 -3.337 4.798 1.00 90.62 102 LEU A C 1
ATOM 806 O O . LEU A 1 102 ? 0.686 -3.662 5.838 1.00 90.62 102 LEU A O 1
ATOM 810 N N . SER A 1 103 ? 2.574 -3.536 4.615 1.00 87.00 103 SER A N 1
ATOM 811 C CA . SER A 1 103 ? 3.472 -4.185 5.577 1.00 87.00 103 SER A CA 1
ATOM 812 C C . SER A 1 103 ? 4.156 -3.201 6.531 1.00 87.00 103 SER A C 1
ATOM 814 O O . SER A 1 103 ? 4.867 -3.623 7.452 1.00 87.00 103 SER A O 1
ATOM 816 N N . LEU A 1 104 ? 3.941 -1.891 6.359 1.00 82.31 104 LEU A N 1
ATOM 817 C CA . LEU A 1 104 ? 4.540 -0.879 7.222 1.00 82.31 104 LEU A CA 1
ATOM 818 C C . LEU A 1 104 ? 4.075 -1.043 8.686 1.00 82.31 104 LEU A C 1
ATOM 820 O O . LEU A 1 104 ? 2.887 -1.269 8.943 1.00 82.31 104 LEU A O 1
ATOM 824 N N . PRO A 1 105 ? 4.977 -0.884 9.681 1.00 80.06 105 PRO A N 1
ATOM 825 C CA . PRO A 1 105 ? 4.654 -1.039 11.101 1.00 80.06 105 PRO A CA 1
ATOM 826 C C . PRO A 1 105 ? 3.381 -0.322 11.590 1.00 80.06 105 PRO A C 1
ATOM 828 O O . PRO A 1 105 ? 2.625 -0.951 12.337 1.00 80.06 105 PRO A O 1
ATOM 831 N N . PRO A 1 106 ? 3.092 0.943 11.210 1.00 78.25 106 PRO A N 1
ATOM 832 C CA . PRO A 1 106 ? 1.852 1.601 11.622 1.00 78.25 106 PRO A CA 1
ATOM 833 C C . PRO A 1 106 ? 0.591 0.917 11.072 1.00 78.25 106 PRO A C 1
ATOM 835 O O . PRO A 1 106 ? -0.397 0.825 11.796 1.00 78.25 106 PRO A O 1
ATOM 838 N N . VAL A 1 107 ? 0.628 0.368 9.853 1.00 83.25 107 VAL A N 1
ATOM 839 C CA . VAL A 1 107 ? -0.503 -0.353 9.239 1.00 83.25 107 VAL A CA 1
ATOM 840 C C . VAL A 1 107 ? -0.690 -1.726 9.889 1.00 83.25 107 VAL A C 1
ATOM 842 O O . VAL A 1 107 ? -1.799 -2.093 10.274 1.00 83.25 107 VAL A O 1
ATOM 845 N N . VAL A 1 108 ? 0.397 -2.473 10.101 1.00 83.12 108 VAL A N 1
ATOM 846 C CA . VAL A 1 108 ? 0.343 -3.801 10.740 1.00 83.12 108 VAL A CA 1
ATOM 847 C C . VAL A 1 108 ? -0.149 -3.716 12.188 1.00 83.12 108 VAL A C 1
ATOM 849 O O . VAL A 1 108 ? -0.927 -4.562 12.628 1.00 83.12 108 VAL A O 1
ATOM 852 N N . ARG A 1 109 ? 0.255 -2.683 12.941 1.00 77.75 109 ARG A N 1
ATOM 853 C CA . ARG A 1 109 ? -0.235 -2.445 14.311 1.00 77.75 109 ARG A CA 1
ATOM 854 C C . ARG A 1 109 ? -1.752 -2.301 14.369 1.00 77.75 109 ARG A C 1
ATOM 856 O O . ARG A 1 109 ? -2.363 -2.857 15.276 1.00 77.75 109 ARG A O 1
ATOM 863 N N . LEU A 1 110 ? -2.351 -1.623 13.389 1.00 76.38 110 LEU A N 1
ATOM 864 C CA . LEU A 1 110 ? -3.802 -1.458 13.319 1.00 76.38 110 LEU A CA 1
ATOM 865 C C . LEU A 1 110 ? -4.554 -2.772 13.133 1.00 76.38 110 LEU A C 1
ATOM 867 O O . LEU A 1 110 ? -5.725 -2.810 13.483 1.00 76.38 110 LEU A O 1
ATOM 871 N N . LYS A 1 111 ? -3.917 -3.825 12.603 1.00 62.09 111 LYS A N 1
ATOM 872 C CA . LYS A 1 111 ? -4.511 -5.169 12.520 1.00 62.09 111 LYS A CA 1
ATOM 873 C C . LYS A 1 111 ? -4.475 -5.896 13.869 1.00 62.09 111 LYS A C 1
ATOM 875 O O . LYS A 1 111 ? -5.389 -6.653 14.171 1.00 62.09 111 LYS A O 1
ATOM 880 N N . LYS A 1 112 ? -3.449 -5.639 14.692 1.00 58.69 112 LYS A N 1
ATOM 881 C CA . LYS A 1 112 ? -3.242 -6.311 15.988 1.00 58.69 112 LYS A CA 1
ATOM 882 C C . LYS A 1 112 ? -4.115 -5.766 17.120 1.00 58.69 112 LYS A C 1
ATOM 884 O O . LYS A 1 112 ? -4.476 -6.532 17.997 1.00 58.69 112 LYS A O 1
ATOM 889 N N . THR A 1 113 ? -4.463 -4.479 17.118 1.00 45.19 113 THR A N 1
ATOM 890 C CA . THR A 1 113 ? -5.290 -3.864 18.181 1.00 45.19 113 THR A CA 1
ATOM 891 C C . THR A 1 113 ? -6.800 -3.945 17.939 1.00 45.19 113 THR A C 1
ATOM 893 O O . THR A 1 113 ? -7.569 -3.458 18.758 1.00 45.19 113 THR A O 1
ATOM 896 N N . VAL A 1 114 ? -7.241 -4.515 16.813 1.00 46.84 114 VAL A N 1
ATOM 897 C CA . VAL A 1 114 ? -8.667 -4.650 16.440 1.00 46.84 114 VAL A CA 1
ATOM 898 C C . VAL A 1 114 ? -9.174 -6.097 16.433 1.00 46.84 114 VAL A C 1
ATOM 900 O O . VAL A 1 114 ? -10.268 -6.326 15.897 1.00 46.84 114 VAL A O 1
ATOM 903 N N . SER A 1 115 ? -8.362 -7.030 16.946 1.00 45.00 115 SER A N 1
ATOM 904 C CA . SER A 1 115 ? -8.782 -8.387 17.323 1.00 45.00 115 SER A CA 1
ATOM 905 C C . SER A 1 115 ? -9.150 -8.372 18.803 1.00 45.00 115 SER A C 1
ATOM 907 O O . SER A 1 115 ? -10.271 -7.906 19.087 1.00 45.00 115 SER A O 1
#

Secondary structure (DSSP, 8-state):
---------HHHHHHHHHHHHHHHHHTTSTT-----------HHHHHHHHHHHHHHHHHHHHHHH--SHHHHHHHHHHHHHHHHHHHHHT-HHHHHHHHHHHTSHHHHHHHHTT-